Protein AF-A0A432UF48-F1 (afdb_monomer)

Radius of gyration: 14.86 Å; Cα contacts (8 Å, |Δi|>4): 113; chains: 1; bounding box: 34×34×39 Å

Nearest PDB structures (foldseek):
  4jgi-assembly3_A  TM=6.702E-01  e=1.378E+00  Desulfitobacterium hafniense
  8u26-assembly1_A  TM=3.857E-01  e=1.787E+00  Homo sapiens
  7ljd-assembly1_A  TM=3.769E-01  e=1.569E+00  Homo sapiens
  8xvh-assembly1_A  TM=3.621E-01  e=1.787E+00  Homo sapiens
  8iq6-assembly1_A  TM=3.157E-01  e=1.787E+00  Homo sapiens

Structure (mmCIF, N/CA/C/O backbone):
data_AF-A0A432UF48-F1
#
_entry.id   AF-A0A432UF48-F1
#
loop_
_atom_site.group_PDB
_atom_site.id
_atom_site.type_symbol
_atom_site.label_atom_id
_atom_site.label_alt_id
_atom_site.label_comp_id
_atom_site.label_asym_id
_atom_site.label_entity_id
_atom_site.label_seq_id
_atom_site.pdbx_PDB_ins_code
_atom_site.Cartn_x
_atom_site.Cartn_y
_atom_site.Cartn_z
_atom_site.occupancy
_atom_site.B_iso_or_equiv
_atom_site.auth_seq_id
_atom_site.auth_comp_id
_atom_site.auth_asym_id
_atom_site.auth_atom_id
_atom_site.pdbx_PDB_model_num
ATOM 1 N N . PHE A 1 1 ? -2.172 -19.217 1.922 1.00 47.94 1 PHE A N 1
ATOM 2 C CA . PHE A 1 1 ? -2.583 -18.332 0.816 1.00 47.94 1 PHE A CA 1
ATOM 3 C C . PHE A 1 1 ? -4.093 -18.310 0.760 1.00 47.94 1 PHE A C 1
ATOM 5 O O . PHE A 1 1 ? -4.690 -19.374 0.667 1.00 47.94 1 PHE A O 1
ATOM 12 N N . TRP A 1 2 ? -4.703 -17.132 0.828 1.00 46.47 2 TRP A N 1
ATOM 13 C CA . TRP A 1 2 ? -6.124 -16.982 0.529 1.00 46.47 2 TRP A CA 1
ATOM 14 C C . TRP A 1 2 ? -6.215 -16.607 -0.952 1.00 46.47 2 TRP A C 1
ATOM 16 O O . TRP A 1 2 ? -5.766 -15.528 -1.328 1.00 46.47 2 TRP A O 1
ATOM 26 N N . LYS A 1 3 ? -6.696 -17.523 -1.802 1.00 45.62 3 LYS A N 1
ATOM 27 C CA . LYS A 1 3 ? -7.022 -17.218 -3.202 1.00 45.62 3 LYS A CA 1
ATOM 28 C C . LYS A 1 3 ? -8.455 -16.692 -3.232 1.00 45.62 3 LYS A C 1
ATOM 30 O O . LYS A 1 3 ? -9.396 -17.477 -3.178 1.00 45.62 3 LYS A O 1
ATOM 35 N N . ARG A 1 4 ? -8.629 -15.375 -3.294 1.00 49.97 4 ARG A N 1
ATOM 36 C CA . ARG A 1 4 ? -9.900 -14.747 -3.682 1.00 49.97 4 ARG A CA 1
ATOM 37 C C . ARG A 1 4 ? -9.619 -13.908 -4.926 1.00 49.97 4 ARG A C 1
ATOM 39 O O . ARG A 1 4 ? -8.672 -13.131 -4.931 1.00 49.97 4 ARG A O 1
ATOM 46 N N . GLN A 1 5 ? -10.396 -14.141 -5.985 1.00 57.12 5 GLN A N 1
ATOM 47 C CA . GLN A 1 5 ? -10.393 -13.341 -7.219 1.00 57.12 5 GLN A CA 1
ATOM 48 C C . GLN A 1 5 ? -9.010 -13.139 -7.878 1.00 57.12 5 GLN A C 1
ATOM 50 O O . GLN A 1 5 ? -8.638 -12.031 -8.232 1.00 57.12 5 GLN A O 1
ATOM 55 N N . GLY A 1 6 ? -8.214 -14.204 -8.032 1.00 70.44 6 GLY A N 1
ATOM 56 C CA . GLY A 1 6 ? -6.944 -14.132 -8.776 1.00 70.44 6 GLY A CA 1
ATOM 57 C C . GLY A 1 6 ? -5.752 -13.537 -8.014 1.00 70.44 6 GLY A C 1
ATOM 58 O O . GLY A 1 6 ? -4.625 -13.654 -8.487 1.00 70.44 6 GLY A O 1
ATOM 59 N N . TYR A 1 7 ? -5.954 -13.004 -6.806 1.00 73.69 7 TYR A N 1
ATOM 60 C CA . TYR A 1 7 ? -4.868 -12.517 -5.954 1.00 73.69 7 TYR A CA 1
ATOM 61 C C . TYR A 1 7 ? -4.385 -13.586 -4.967 1.00 73.69 7 TYR A C 1
ATOM 63 O O . TYR A 1 7 ? -5.169 -14.346 -4.390 1.00 73.69 7 TYR A O 1
ATOM 71 N N . ALA A 1 8 ? -3.069 -13.624 -4.747 1.00 82.81 8 ALA A N 1
ATOM 72 C CA . ALA A 1 8 ? -2.438 -14.415 -3.698 1.00 82.81 8 ALA A CA 1
ATOM 73 C C . ALA A 1 8 ? -2.112 -13.508 -2.506 1.00 82.81 8 ALA A C 1
ATOM 75 O O . ALA A 1 8 ? -1.134 -12.765 -2.532 1.00 82.81 8 ALA A O 1
ATOM 76 N N . VAL A 1 9 ? -2.925 -13.578 -1.449 1.00 85.69 9 VAL A N 1
ATOM 77 C CA . VAL A 1 9 ? -2.714 -12.758 -0.247 1.00 85.69 9 VAL A CA 1
ATOM 78 C C . VAL A 1 9 ? -1.815 -13.487 0.750 1.00 85.69 9 VAL A C 1
ATOM 80 O O . VAL A 1 9 ? -2.065 -14.651 1.105 1.00 85.69 9 VAL A O 1
ATOM 83 N N . ARG A 1 10 ? -0.791 -12.776 1.235 1.00 89.00 10 ARG A N 1
ATOM 84 C CA . ARG A 1 10 ? 0.084 -13.197 2.330 1.00 89.00 10 ARG A CA 1
ATOM 85 C C . ARG A 1 10 ? 0.174 -12.092 3.377 1.00 89.00 10 ARG A C 1
ATOM 87 O O . ARG A 1 10 ? 0.409 -10.936 3.047 1.00 89.00 10 ARG A O 1
ATOM 94 N N . ARG A 1 11 ? -0.009 -12.474 4.639 1.00 90.44 11 ARG A N 1
ATOM 95 C CA . ARG A 1 11 ? 0.248 -11.616 5.794 1.00 90.44 11 ARG A CA 1
ATOM 96 C C . ARG A 1 11 ? 1.680 -11.853 6.256 1.00 90.44 11 ARG A C 1
ATOM 98 O O . ARG A 1 11 ? 2.084 -13.008 6.352 1.00 90.44 11 ARG A O 1
ATOM 105 N N . PHE A 1 12 ? 2.389 -10.776 6.561 1.00 88.06 12 PHE A N 1
ATOM 106 C CA . PHE A 1 12 ? 3.716 -10.816 7.164 1.00 88.06 12 PHE A CA 1
ATOM 107 C C . PHE A 1 12 ? 3.611 -10.342 8.609 1.00 88.06 12 PHE A C 1
ATOM 109 O O . PHE A 1 12 ? 2.938 -9.347 8.882 1.00 88.06 12 PHE A O 1
ATOM 116 N N . THR A 1 13 ? 4.234 -11.065 9.535 1.00 83.94 13 THR A N 1
ATOM 117 C CA . THR A 1 13 ? 4.239 -10.690 10.963 1.00 83.94 13 THR A CA 1
ATOM 118 C C . THR A 1 13 ? 5.542 -10.035 11.403 1.00 83.94 13 THR A C 1
ATOM 120 O O . THR A 1 13 ? 5.599 -9.475 12.493 1.00 83.94 13 THR A O 1
ATOM 123 N N . SER A 1 14 ? 6.585 -10.088 10.571 1.00 84.31 14 SER A N 1
ATOM 124 C CA . SER A 1 14 ? 7.856 -9.408 10.813 1.00 84.31 14 SER A CA 1
ATOM 125 C C . SER A 1 14 ? 8.466 -8.866 9.522 1.00 84.31 14 SER A C 1
ATOM 127 O O . SER A 1 14 ? 8.172 -9.335 8.417 1.00 84.31 14 SER A O 1
ATOM 129 N N . ARG A 1 15 ? 9.361 -7.886 9.674 1.00 82.94 15 ARG A N 1
ATOM 130 C CA . ARG A 1 15 ? 10.110 -7.290 8.558 1.00 82.94 15 ARG A CA 1
ATOM 131 C C . ARG A 1 15 ? 11.014 -8.318 7.887 1.00 82.94 15 ARG A C 1
ATOM 133 O O . ARG A 1 15 ? 11.127 -8.345 6.669 1.00 82.94 15 ARG A O 1
ATOM 140 N N . GLU A 1 16 ? 11.620 -9.206 8.667 1.00 87.19 16 GLU A N 1
ATOM 141 C CA . GLU A 1 16 ? 12.516 -10.253 8.181 1.00 87.19 16 GLU A CA 1
ATOM 142 C C . GLU A 1 16 ? 11.778 -11.265 7.299 1.00 87.19 16 GLU A C 1
ATOM 144 O O . GLU A 1 16 ? 12.349 -11.764 6.327 1.00 87.19 16 GLU A O 1
ATOM 149 N N . GLU A 1 17 ? 10.511 -11.558 7.607 1.00 89.38 17 GLU A N 1
ATOM 150 C CA . GLU A 1 17 ? 9.680 -12.421 6.767 1.00 89.38 17 GLU A CA 1
ATOM 151 C C . GLU A 1 17 ? 9.397 -11.762 5.412 1.00 89.38 17 GLU A C 1
ATOM 153 O O . GLU A 1 17 ? 9.609 -12.388 4.370 1.00 89.38 17 GLU A O 1
ATOM 158 N N . LEU A 1 18 ? 8.983 -10.491 5.425 1.00 88.12 18 LEU A N 1
ATOM 159 C CA . LEU A 1 18 ? 8.741 -9.712 4.211 1.00 88.12 18 LEU A CA 1
ATOM 160 C C . LEU A 1 18 ? 10.016 -9.602 3.364 1.00 88.12 18 LEU A C 1
ATOM 162 O O . LEU A 1 18 ? 9.999 -9.943 2.183 1.00 88.12 18 LEU A O 1
ATOM 166 N N . ARG A 1 19 ? 11.148 -9.249 3.982 1.00 86.50 19 ARG A N 1
ATOM 167 C CA . ARG A 1 19 ? 12.468 -9.179 3.336 1.00 86.50 19 ARG A CA 1
ATOM 168 C C . ARG A 1 19 ? 12.850 -10.485 2.649 1.00 86.50 19 ARG A C 1
ATOM 170 O O . ARG A 1 19 ? 13.310 -10.470 1.512 1.00 86.50 19 ARG A O 1
ATOM 177 N N . ARG A 1 20 ? 12.688 -11.630 3.321 1.00 87.62 20 ARG A N 1
ATOM 178 C CA . ARG A 1 20 ? 12.983 -12.939 2.713 1.00 87.62 20 ARG A CA 1
ATOM 179 C C . ARG A 1 20 ? 12.100 -13.195 1.503 1.00 87.62 20 ARG A C 1
ATOM 181 O O . ARG A 1 20 ? 12.581 -13.737 0.518 1.00 87.62 20 ARG A O 1
ATOM 188 N N . TRP A 1 21 ? 10.830 -12.818 1.582 1.00 87.69 21 TRP A N 1
ATOM 189 C CA . TRP A 1 21 ? 9.869 -13.077 0.521 1.00 87.69 21 TRP A CA 1
ATOM 190 C C . TRP A 1 21 ? 10.099 -12.204 -0.716 1.00 87.69 21 TRP A C 1
ATOM 192 O O . TRP A 1 21 ? 10.041 -12.712 -1.835 1.00 87.69 21 TRP A O 1
ATOM 202 N N . LEU A 1 22 ? 10.474 -10.940 -0.515 1.00 87.31 22 LEU A N 1
ATOM 203 C CA . LEU A 1 22 ? 10.805 -10.001 -1.591 1.00 87.31 22 LEU A CA 1
ATOM 204 C C . LEU A 1 22 ? 11.986 -10.449 -2.461 1.00 87.31 22 LEU A C 1
ATOM 206 O O . LEU A 1 22 ? 12.070 -10.054 -3.617 1.00 87.31 22 LEU A O 1
ATOM 210 N N . ARG A 1 23 ? 12.861 -11.329 -1.952 1.00 85.44 23 ARG A N 1
ATOM 211 C CA . ARG A 1 23 ? 13.941 -11.943 -2.749 1.00 85.44 23 ARG A CA 1
ATOM 212 C C . ARG A 1 23 ? 13.436 -12.894 -3.832 1.00 85.44 23 ARG A C 1
ATOM 214 O O . ARG A 1 23 ? 14.170 -13.178 -4.770 1.00 85.44 23 ARG A O 1
ATOM 221 N N . PHE A 1 24 ? 12.230 -13.432 -3.670 1.00 86.06 24 PHE A N 1
ATOM 222 C CA . PHE A 1 24 ? 11.652 -14.411 -4.591 1.00 86.06 24 PHE A CA 1
ATOM 223 C C . PHE A 1 24 ? 10.543 -13.812 -5.447 1.00 86.06 24 PHE A C 1
ATOM 225 O O . PHE A 1 24 ? 10.333 -14.262 -6.571 1.00 86.06 24 PHE A O 1
ATOM 232 N N . LEU A 1 25 ? 9.797 -12.846 -4.905 1.00 86.62 25 LEU A N 1
ATOM 233 C CA . LEU A 1 25 ? 8.662 -12.257 -5.595 1.00 86.62 25 LEU A CA 1
ATOM 234 C C . LEU A 1 25 ? 8.425 -10.815 -5.154 1.00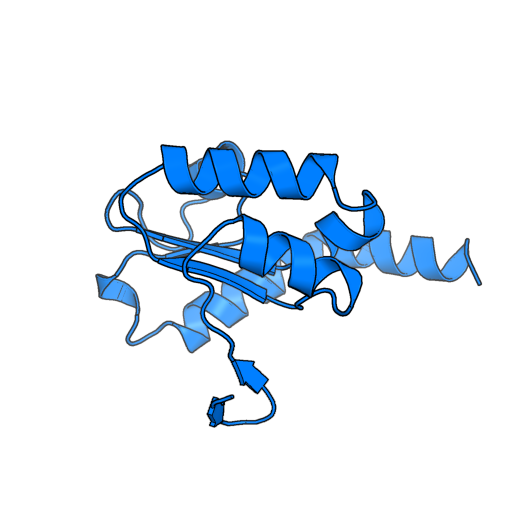 86.62 25 LEU A C 1
ATOM 236 O O . LEU A 1 25 ? 8.302 -10.528 -3.963 1.00 86.62 25 LEU A O 1
ATOM 240 N N . ILE A 1 26 ? 8.286 -9.925 -6.134 1.00 88.00 26 ILE A N 1
ATOM 241 C CA . ILE A 1 26 ? 7.895 -8.534 -5.910 1.00 88.00 26 ILE A CA 1
ATOM 242 C C . ILE A 1 26 ? 6.361 -8.449 -5.940 1.00 88.00 26 ILE A C 1
ATOM 244 O O . ILE A 1 26 ? 5.751 -8.807 -6.953 1.00 88.00 26 ILE A O 1
ATOM 248 N N . PRO A 1 27 ? 5.700 -8.027 -4.846 1.00 90.50 27 PRO A N 1
ATOM 249 C CA . PRO A 1 27 ? 4.252 -7.900 -4.820 1.00 90.50 27 PRO A CA 1
ATOM 250 C C . PRO A 1 27 ? 3.800 -6.720 -5.678 1.00 90.50 27 PRO A C 1
ATOM 252 O O . PRO A 1 27 ? 4.438 -5.673 -5.707 1.00 90.50 27 PRO A O 1
ATOM 255 N N . GLN A 1 28 ? 2.634 -6.850 -6.309 1.00 90.00 28 GLN A N 1
ATOM 256 C CA . GLN A 1 28 ? 2.010 -5.715 -6.998 1.00 90.00 28 GLN A CA 1
ATOM 257 C C . GLN A 1 28 ? 1.474 -4.670 -6.013 1.00 90.00 28 GLN A C 1
ATOM 259 O O . GLN A 1 28 ? 1.469 -3.480 -6.311 1.00 90.00 28 GLN A O 1
ATOM 264 N N . VAL A 1 29 ? 1.011 -5.117 -4.841 1.00 92.62 29 VAL A N 1
ATOM 265 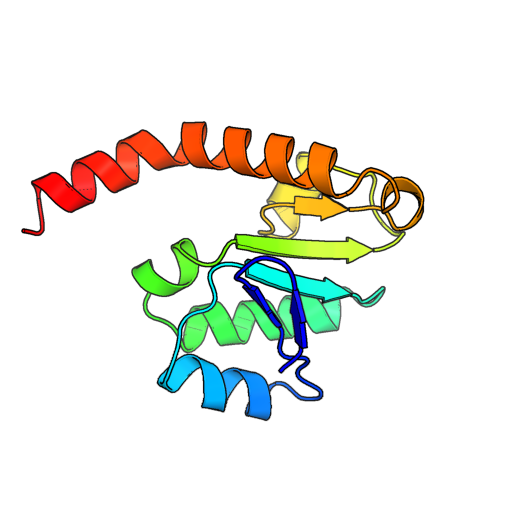C CA . VAL A 1 29 ? 0.420 -4.270 -3.802 1.00 92.62 29 VAL A CA 1
ATOM 266 C C . VAL A 1 29 ? 1.017 -4.646 -2.453 1.00 92.62 29 VAL A C 1
ATOM 268 O O . VAL A 1 29 ? 1.071 -5.829 -2.108 1.00 92.62 29 VAL A O 1
ATOM 271 N N . LEU A 1 30 ? 1.420 -3.642 -1.679 1.00 94.19 30 LEU A N 1
ATOM 272 C CA . LEU A 1 30 ? 1.819 -3.796 -0.285 1.00 94.19 30 LEU A CA 1
ATOM 273 C C . LEU A 1 30 ? 0.908 -2.936 0.589 1.00 94.19 30 LEU A C 1
ATOM 275 O O . LEU A 1 30 ? 0.698 -1.762 0.296 1.00 94.19 30 LEU A O 1
ATOM 279 N N . LEU A 1 31 ? 0.352 -3.536 1.640 1.00 94.56 31 LEU A N 1
ATOM 280 C CA . LEU A 1 31 ? -0.640 -2.906 2.503 1.00 94.56 31 LEU A CA 1
ATOM 281 C C . LEU A 1 31 ? -0.129 -2.837 3.940 1.00 94.56 31 LEU A C 1
ATOM 283 O O . LEU A 1 31 ? 0.211 -3.859 4.540 1.00 94.56 31 LEU A O 1
ATOM 287 N N . TYR A 1 32 ? -0.147 -1.633 4.497 1.00 94.12 32 TYR A N 1
ATOM 288 C CA . TYR A 1 32 ? 0.146 -1.349 5.893 1.00 94.12 32 TYR A CA 1
ATOM 289 C C . TYR A 1 32 ? -1.165 -1.116 6.640 1.00 94.12 32 TYR A C 1
ATOM 291 O O . TYR A 1 32 ? -1.808 -0.092 6.453 1.00 94.12 32 TYR A O 1
ATOM 299 N N . GLY A 1 33 ? -1.589 -2.066 7.471 1.00 93.50 33 GLY A N 1
ATOM 300 C CA . GLY A 1 33 ? -2.750 -1.901 8.353 1.00 93.50 33 GLY A CA 1
ATOM 301 C C . GLY A 1 33 ? -2.290 -1.577 9.767 1.00 93.50 33 GLY A C 1
ATOM 302 O O . GLY A 1 33 ? -2.212 -2.482 10.596 1.00 93.50 33 GLY A O 1
ATOM 303 N N . THR A 1 34 ? -1.894 -0.330 10.021 1.00 92.06 34 THR A N 1
ATOM 304 C CA . THR A 1 34 ? -1.320 0.084 11.309 1.00 92.06 34 THR A CA 1
ATOM 305 C C . THR A 1 34 ? -1.591 1.555 11.586 1.00 92.06 34 THR A C 1
ATOM 307 O O . THR A 1 34 ? -1.448 2.392 10.704 1.00 92.06 34 THR A O 1
ATOM 310 N N . GLU A 1 35 ? -1.888 1.882 12.839 1.00 94.00 35 GLU A N 1
ATOM 311 C CA . GLU A 1 35 ? -1.984 3.265 13.319 1.00 94.00 35 GLU A CA 1
ATOM 312 C C . GLU A 1 35 ? -0.616 3.829 13.733 1.00 94.00 35 GLU A C 1
ATOM 314 O O . GLU A 1 35 ? -0.541 4.911 14.293 1.00 94.00 35 GLU A O 1
ATOM 319 N N . ASN A 1 36 ? 0.482 3.093 13.539 1.00 92.88 36 ASN A N 1
ATOM 320 C CA . ASN A 1 36 ? 1.818 3.519 13.949 1.00 92.88 36 ASN A CA 1
ATOM 321 C C . ASN A 1 36 ? 2.657 3.942 12.721 1.00 92.88 36 ASN A C 1
ATOM 323 O O . ASN A 1 36 ? 3.113 3.062 11.981 1.00 92.88 36 ASN A O 1
ATOM 327 N N . PRO A 1 37 ? 2.913 5.252 12.515 1.00 90.88 37 PRO A N 1
ATOM 328 C CA . PRO A 1 37 ? 3.692 5.757 11.382 1.00 90.88 37 PRO A CA 1
ATOM 329 C C . PRO A 1 37 ? 5.138 5.263 11.375 1.00 90.88 37 PRO A C 1
ATOM 331 O O . PRO A 1 37 ? 5.713 5.044 10.311 1.00 90.88 37 PRO A O 1
ATOM 334 N N . GLN A 1 38 ? 5.737 5.049 12.550 1.00 90.75 38 GLN A N 1
ATOM 335 C CA . GLN A 1 38 ? 7.121 4.587 12.659 1.00 90.75 38 GLN A CA 1
ATOM 336 C C . GLN A 1 38 ? 7.282 3.173 12.094 1.00 90.75 38 GLN A C 1
ATOM 338 O O . GLN A 1 38 ? 8.307 2.875 11.486 1.00 90.75 38 GLN A O 1
ATOM 343 N N . VAL A 1 39 ? 6.265 2.315 12.230 1.00 89.50 39 VAL A N 1
ATOM 344 C CA . VAL A 1 39 ? 6.272 0.978 11.613 1.00 89.50 39 VAL A CA 1
ATOM 345 C C . VAL A 1 39 ? 6.291 1.081 10.088 1.00 89.50 39 VAL A C 1
ATOM 347 O O . VAL A 1 39 ? 7.045 0.353 9.444 1.00 89.50 39 VAL A O 1
ATOM 350 N N . VAL A 1 40 ? 5.503 1.992 9.510 1.00 91.44 40 VAL A N 1
ATOM 351 C CA . VAL A 1 40 ? 5.463 2.214 8.055 1.00 91.44 40 VAL A CA 1
ATOM 352 C C . VAL A 1 40 ? 6.787 2.783 7.564 1.00 91.44 40 VAL A C 1
ATOM 354 O O . VAL A 1 40 ? 7.358 2.245 6.623 1.00 91.44 40 VAL A O 1
ATOM 357 N N . ALA A 1 41 ? 7.325 3.797 8.247 1.00 90.25 41 ALA A N 1
ATOM 358 C CA . ALA A 1 41 ? 8.604 4.411 7.899 1.00 90.25 41 ALA A CA 1
ATOM 359 C C . ALA A 1 41 ? 9.756 3.394 7.906 1.00 90.25 41 ALA A C 1
ATOM 361 O O . ALA A 1 41 ? 10.509 3.309 6.943 1.00 90.25 41 ALA A O 1
ATOM 362 N N . GLN A 1 42 ? 9.842 2.556 8.944 1.00 88.94 42 GLN A N 1
ATOM 363 C CA . GLN A 1 42 ? 10.828 1.473 9.010 1.00 88.94 42 GLN A CA 1
ATOM 364 C C . GLN A 1 42 ? 10.635 0.429 7.906 1.00 88.94 42 GLN A C 1
ATOM 366 O O . GLN A 1 42 ? 11.602 -0.213 7.494 1.00 88.94 42 GLN A O 1
ATOM 371 N N . CYS A 1 43 ? 9.391 0.211 7.463 1.00 89.38 43 CYS A N 1
ATOM 372 C CA . CYS A 1 43 ? 9.113 -0.682 6.349 1.00 89.38 43 CYS A CA 1
ATOM 373 C C . CYS A 1 43 ? 9.566 -0.079 5.014 1.00 89.38 43 CYS A C 1
ATOM 375 O O . CYS A 1 43 ? 10.269 -0.726 4.245 1.00 89.38 43 CYS A O 1
ATOM 377 N N . GLU A 1 44 ? 9.223 1.178 4.756 1.00 90.75 44 GLU A N 1
ATOM 378 C CA . GLU A 1 44 ? 9.636 1.875 3.539 1.00 90.75 44 GLU A CA 1
ATOM 379 C C . GLU A 1 44 ? 11.153 2.047 3.452 1.00 90.75 44 GLU A C 1
ATOM 381 O O . GLU A 1 44 ? 11.721 1.829 2.385 1.00 90.75 44 GLU A O 1
ATOM 386 N N . GLU A 1 45 ? 11.823 2.351 4.566 1.00 89.75 45 GLU A N 1
ATOM 387 C CA . GLU A 1 45 ? 13.281 2.472 4.618 1.00 89.75 45 GLU A CA 1
ATOM 388 C C . GLU A 1 45 ? 13.968 1.175 4.173 1.00 89.75 45 GLU A C 1
ATOM 390 O O . GLU A 1 45 ? 14.873 1.206 3.338 1.00 89.75 45 GLU A O 1
ATOM 395 N N . PHE A 1 46 ? 13.538 0.010 4.674 1.00 87.06 46 PHE A N 1
ATOM 396 C CA . PHE A 1 46 ? 14.152 -1.242 4.227 1.00 87.06 46 PHE A CA 1
ATOM 397 C C . PHE A 1 46 ? 13.816 -1.536 2.758 1.00 87.06 46 PHE A C 1
ATOM 399 O O . PHE A 1 46 ? 14.676 -2.047 2.050 1.00 87.06 46 PHE A O 1
ATOM 406 N N . LEU A 1 47 ? 12.602 -1.225 2.282 1.00 89.94 47 LEU A N 1
ATOM 407 C CA . LEU A 1 47 ? 12.228 -1.450 0.881 1.00 89.94 47 LEU A CA 1
ATOM 408 C C . LEU A 1 47 ? 13.104 -0.633 -0.067 1.00 89.94 47 LEU A C 1
ATOM 410 O O . LEU A 1 47 ? 13.552 -1.160 -1.079 1.00 89.94 47 LEU A O 1
ATOM 414 N N . GLN A 1 48 ? 13.362 0.630 0.273 1.00 89.50 48 GLN A N 1
ATOM 415 C CA . GLN A 1 48 ? 14.223 1.517 -0.509 1.00 89.50 48 GLN A CA 1
ATOM 416 C C . GLN A 1 48 ? 15.682 1.049 -0.529 1.00 89.50 48 GLN A C 1
ATOM 418 O O . GLN A 1 48 ? 16.356 1.214 -1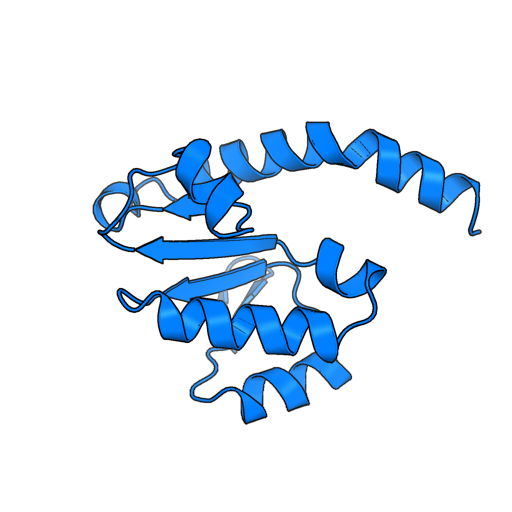.541 1.00 89.50 48 GLN A O 1
ATOM 423 N N . ASN A 1 49 ? 16.160 0.464 0.572 1.00 88.75 49 ASN A N 1
ATOM 424 C CA . ASN A 1 49 ? 17.541 -0.001 0.698 1.00 88.75 49 ASN A CA 1
ATOM 425 C C . ASN A 1 49 ? 17.776 -1.397 0.098 1.00 88.75 49 ASN A C 1
ATOM 427 O O . ASN A 1 49 ? 18.861 -1.670 -0.413 1.00 88.75 49 ASN A O 1
ATOM 431 N N . ASP A 1 50 ? 16.784 -2.287 0.171 1.00 87.81 50 ASP A N 1
ATOM 432 C CA . ASP A 1 50 ? 16.942 -3.699 -0.196 1.00 87.81 50 ASP A CA 1
ATOM 433 C C . ASP A 1 50 ? 16.474 -4.012 -1.628 1.00 87.81 50 ASP A C 1
ATOM 435 O O . ASP A 1 50 ? 16.827 -5.066 -2.164 1.00 87.81 50 ASP A O 1
ATOM 439 N N . LEU A 1 51 ? 15.660 -3.145 -2.242 1.00 89.50 51 LEU A N 1
ATOM 440 C CA . LEU A 1 51 ? 15.150 -3.332 -3.600 1.00 89.50 51 LEU A CA 1
ATOM 441 C C . LEU A 1 51 ? 15.868 -2.429 -4.597 1.00 89.50 51 LEU A C 1
ATOM 443 O O . LEU A 1 51 ? 16.226 -1.290 -4.303 1.00 89.50 51 LEU A O 1
ATOM 447 N N . LEU A 1 52 ? 15.997 -2.912 -5.834 1.00 89.19 52 LEU A N 1
ATOM 448 C CA . LEU A 1 52 ? 16.390 -2.046 -6.937 1.00 89.19 52 LEU A CA 1
ATOM 449 C C . LEU A 1 52 ? 15.334 -0.940 -7.121 1.00 89.19 52 LEU A C 1
ATOM 451 O O . LEU A 1 52 ? 14.135 -1.219 -6.996 1.00 89.19 52 LEU A O 1
ATOM 455 N N . PRO A 1 53 ? 15.728 0.292 -7.498 1.00 86.62 53 PRO A N 1
ATOM 456 C CA . PRO A 1 53 ? 14.787 1.404 -7.649 1.00 86.62 53 PRO A CA 1
ATOM 457 C C . PRO A 1 53 ? 13.603 1.101 -8.576 1.00 86.62 53 PRO A C 1
ATOM 459 O O . PRO A 1 53 ? 12.491 1.566 -8.338 1.00 86.62 53 PRO A O 1
ATOM 462 N N . GLN A 1 54 ? 13.824 0.308 -9.627 1.00 83.44 54 GLN A N 1
ATOM 463 C CA . GLN A 1 54 ? 12.775 -0.127 -10.551 1.00 83.44 54 GLN A CA 1
ATOM 464 C C . GLN A 1 54 ? 11.744 -1.058 -9.903 1.00 83.44 54 GLN A C 1
ATOM 466 O O . GLN A 1 54 ? 10.551 -0.890 -10.136 1.00 83.44 54 GLN A O 1
ATOM 471 N N . ASP A 1 55 ? 12.174 -1.992 -9.055 1.00 87.44 55 ASP A N 1
ATOM 472 C CA . ASP A 1 55 ? 11.273 -2.929 -8.387 1.00 87.44 55 ASP A CA 1
ATOM 473 C C . ASP A 1 55 ? 10.479 -2.216 -7.299 1.00 87.44 55 ASP A C 1
ATOM 475 O O . ASP A 1 55 ? 9.266 -2.388 -7.211 1.00 87.44 55 ASP A O 1
ATOM 479 N N . TYR A 1 56 ? 11.133 -1.331 -6.544 1.00 89.75 56 TYR A N 1
ATOM 480 C CA . TYR A 1 56 ? 10.476 -0.492 -5.545 1.00 89.75 56 TYR A CA 1
ATOM 481 C C . TYR A 1 56 ? 9.326 0.340 -6.140 1.00 89.75 56 TYR A C 1
ATOM 483 O O . TYR A 1 56 ? 8.220 0.355 -5.597 1.00 89.75 56 TYR A O 1
ATOM 491 N N . ARG A 1 57 ? 9.550 0.987 -7.294 1.00 86.00 57 ARG A N 1
ATOM 492 C CA . ARG A 1 57 ? 8.536 1.819 -7.973 1.00 86.00 57 ARG A CA 1
ATOM 493 C C . ARG A 1 57 ? 7.325 1.030 -8.476 1.00 86.00 57 ARG A C 1
ATOM 495 O O . ARG A 1 57 ? 6.251 1.607 -8.616 1.00 86.00 57 ARG A O 1
ATOM 502 N N . ARG A 1 58 ? 7.474 -0.274 -8.729 1.00 85.56 58 ARG A N 1
ATOM 503 C CA . ARG A 1 58 ? 6.380 -1.138 -9.206 1.00 85.56 58 ARG A CA 1
ATOM 504 C C . ARG A 1 58 ? 5.414 -1.553 -8.097 1.00 85.56 58 ARG A C 1
ATOM 506 O O . ARG A 1 58 ? 4.300 -1.974 -8.402 1.00 85.56 58 ARG A O 1
ATOM 513 N N . ILE A 1 59 ? 5.814 -1.440 -6.829 1.00 91.31 59 ILE A N 1
ATOM 514 C CA . ILE A 1 59 ? 4.981 -1.844 -5.694 1.00 91.31 59 ILE A CA 1
ATOM 515 C C . ILE A 1 59 ? 3.987 -0.728 -5.366 1.00 91.31 59 ILE A C 1
ATOM 517 O O . ILE A 1 59 ? 4.363 0.345 -4.884 1.00 91.31 59 ILE A O 1
ATOM 521 N N . PHE A 1 60 ? 2.695 -1.005 -5.540 1.00 93.19 60 PHE A N 1
ATOM 522 C CA . PHE A 1 60 ? 1.631 -0.097 -5.129 1.00 93.19 60 PHE A CA 1
ATOM 523 C C . PHE A 1 60 ? 1.412 -0.169 -3.614 1.00 93.19 60 PHE A C 1
ATOM 525 O O . PHE A 1 60 ? 0.784 -1.083 -3.080 1.00 93.19 60 PHE A O 1
ATOM 532 N N . ARG A 1 61 ? 1.992 0.798 -2.915 1.00 94.00 61 ARG A N 1
ATOM 533 C CA . ARG A 1 61 ? 1.989 0.918 -1.452 1.00 94.00 61 ARG A CA 1
ATOM 534 C C . ARG A 1 61 ? 0.736 1.628 -0.932 1.00 94.00 61 ARG A C 1
ATOM 536 O O . ARG A 1 61 ? 0.436 2.742 -1.365 1.00 94.00 61 ARG A O 1
ATOM 543 N N . ILE A 1 62 ? 0.027 0.980 -0.010 1.00 95.56 62 ILE A N 1
ATOM 544 C CA . ILE A 1 62 ? -1.227 1.440 0.598 1.00 95.56 62 ILE A CA 1
ATOM 545 C C . ILE A 1 62 ? -1.068 1.483 2.116 1.00 95.56 62 ILE A C 1
ATOM 547 O O . ILE A 1 62 ? -0.616 0.504 2.708 1.00 95.56 62 ILE A O 1
ATOM 551 N N . TRP A 1 63 ? -1.519 2.556 2.758 1.00 95.62 63 TRP A N 1
ATOM 552 C CA . TRP A 1 63 ? -1.594 2.657 4.212 1.00 95.62 63 TRP A CA 1
ATOM 553 C C . TRP A 1 63 ? -3.043 2.834 4.675 1.00 95.62 63 TRP A C 1
ATOM 555 O O . TRP A 1 63 ? -3.707 3.800 4.308 1.00 95.62 63 TRP A O 1
ATOM 565 N N . ILE A 1 64 ? -3.540 1.891 5.475 1.00 95.56 64 ILE A N 1
ATOM 566 C CA . ILE A 1 64 ? -4.820 1.992 6.179 1.00 95.56 64 ILE A CA 1
ATOM 567 C C . ILE A 1 64 ? -4.557 2.536 7.584 1.00 95.56 64 ILE A C 1
ATOM 569 O O . ILE A 1 64 ? -3.849 1.890 8.362 1.00 95.56 64 ILE A O 1
ATOM 573 N N . THR A 1 65 ? -5.110 3.713 7.884 1.00 94.69 65 THR A N 1
ATOM 574 C CA . THR A 1 65 ? -4.888 4.440 9.144 1.00 94.69 65 THR A CA 1
ATOM 575 C C . THR A 1 65 ? -5.989 5.459 9.406 1.00 94.69 65 THR A C 1
ATOM 577 O O . THR A 1 65 ? -6.460 6.124 8.484 1.00 94.69 65 THR A O 1
ATOM 580 N N . SER A 1 66 ? -6.386 5.604 10.668 1.00 95.12 66 SER A N 1
ATOM 581 C CA . SER A 1 66 ? -7.350 6.615 11.116 1.00 95.12 66 SER A CA 1
ATOM 582 C C . SER A 1 66 ? -6.776 8.037 11.178 1.00 95.12 66 SER A C 1
ATOM 584 O O . SER A 1 66 ? -7.508 9.011 11.331 1.00 95.12 66 SER A O 1
ATOM 586 N N . GLN A 1 67 ? -5.457 8.186 11.035 1.00 90.88 67 GLN A N 1
ATOM 587 C CA . GLN A 1 67 ? -4.788 9.487 11.153 1.00 90.88 67 GLN A CA 1
ATOM 588 C C . GLN A 1 67 ? -5.076 10.444 9.995 1.00 90.88 67 GLN A C 1
ATOM 590 O O . GLN A 1 67 ? -4.881 11.652 10.130 1.00 90.88 67 GLN A O 1
ATOM 595 N N . TYR A 1 68 ? -5.517 9.915 8.855 1.00 90.38 68 TYR A N 1
ATOM 596 C CA . TYR A 1 68 ? -5.622 10.665 7.613 1.00 90.38 68 TYR A CA 1
ATOM 597 C C . TYR A 1 68 ? -6.923 10.366 6.891 1.00 90.38 68 TYR A C 1
ATOM 599 O O . TYR A 1 68 ? -7.462 9.263 6.956 1.00 90.38 68 TYR A O 1
ATOM 607 N N . ARG A 1 69 ? -7.399 11.354 6.134 1.00 92.31 69 ARG A N 1
ATOM 608 C CA . ARG A 1 69 ? -8.549 11.170 5.251 1.00 92.31 69 ARG A CA 1
ATOM 609 C C . ARG A 1 69 ? -8.161 10.328 4.041 1.00 92.31 69 ARG A C 1
ATOM 611 O O . ARG A 1 69 ? -7.045 10.418 3.525 1.00 92.31 69 ARG A O 1
ATOM 618 N N . THR A 1 70 ? -9.115 9.539 3.563 1.00 93.44 70 THR A N 1
ATOM 619 C CA . THR A 1 70 ? -8.955 8.744 2.348 1.00 93.44 70 THR A CA 1
ATOM 620 C C . THR A 1 70 ? -8.630 9.631 1.151 1.00 93.44 70 THR A C 1
ATOM 622 O O . THR A 1 70 ? -9.298 10.639 0.925 1.00 93.44 70 THR A O 1
ATOM 625 N N . LEU A 1 71 ? -7.622 9.233 0.367 1.00 87.56 71 LEU A N 1
ATOM 626 C CA . LEU A 1 71 ? -7.152 9.959 -0.822 1.00 87.56 71 LEU A CA 1
ATOM 627 C C . LEU A 1 71 ? -6.654 11.390 -0.542 1.00 87.56 71 LEU A C 1
ATOM 629 O O . LEU A 1 71 ? -6.640 12.206 -1.461 1.00 87.56 71 LEU A O 1
ATOM 633 N N . GLU A 1 72 ? -6.228 11.703 0.684 1.00 87.69 72 GLU A N 1
ATOM 634 C CA . GLU A 1 72 ? -5.664 13.016 1.018 1.00 87.69 72 GLU A CA 1
ATOM 635 C C . GLU A 1 72 ? -4.295 13.219 0.329 1.00 87.69 72 GLU A C 1
ATOM 637 O O . GLU A 1 72 ? -3.312 12.579 0.723 1.00 87.69 72 GLU A O 1
ATOM 642 N N . PRO A 1 73 ? -4.177 14.099 -0.690 1.00 81.81 73 PRO A N 1
ATOM 643 C CA . PRO A 1 73 ? -2.972 14.180 -1.520 1.00 81.81 73 PRO A CA 1
ATOM 644 C C . PRO A 1 73 ? -1.733 14.619 -0.744 1.00 81.81 73 PRO A C 1
ATOM 646 O O . PRO A 1 73 ? -0.625 14.161 -1.025 1.00 81.81 73 PRO A O 1
ATOM 649 N N . ARG A 1 74 ? -1.920 15.497 0.249 1.00 85.81 74 ARG A N 1
ATOM 650 C CA . ARG A 1 74 ? -0.833 15.987 1.098 1.00 85.81 74 ARG A CA 1
ATOM 651 C C . ARG A 1 74 ? -0.172 14.836 1.854 1.00 85.81 74 ARG A C 1
ATOM 653 O O . ARG A 1 74 ? 1.050 14.723 1.862 1.00 85.81 74 ARG A O 1
ATOM 660 N N . GLU A 1 75 ? -0.979 13.971 2.449 1.00 79.69 75 GLU A N 1
ATOM 661 C CA . GLU A 1 75 ? -0.494 12.878 3.291 1.00 79.69 75 GLU A CA 1
ATOM 662 C C . GLU A 1 75 ? 0.090 11.750 2.452 1.00 79.69 75 GLU A C 1
ATOM 664 O O . GLU A 1 75 ? 1.138 11.209 2.792 1.00 79.69 75 GLU A O 1
ATOM 669 N N . VAL A 1 76 ? -0.515 11.455 1.299 1.00 79.94 76 VAL A N 1
ATOM 670 C CA . VAL A 1 76 ? 0.056 10.556 0.285 1.00 79.94 76 VAL A CA 1
ATOM 671 C C . VAL A 1 76 ? 1.465 11.017 -0.108 1.00 79.94 76 VAL A C 1
ATOM 673 O O . VAL A 1 76 ? 2.397 10.213 -0.096 1.00 79.94 76 VAL A O 1
ATOM 676 N N . PHE A 1 77 ? 1.646 12.314 -0.374 1.00 77.50 77 PHE A N 1
ATOM 677 C CA . PHE A 1 77 ? 2.949 12.878 -0.722 1.00 77.50 77 PHE A CA 1
ATOM 678 C C . PHE A 1 77 ? 3.968 12.766 0.423 1.00 77.50 77 PHE A C 1
ATOM 680 O O . PHE A 1 77 ? 5.069 12.265 0.207 1.00 77.50 77 PHE A O 1
ATOM 687 N N . PHE A 1 78 ? 3.613 13.181 1.645 1.00 78.56 78 PHE A N 1
ATOM 688 C CA . PHE A 1 78 ? 4.541 13.142 2.786 1.00 78.56 78 PHE A CA 1
ATOM 689 C C . PHE A 1 78 ? 4.877 11.725 3.260 1.00 78.56 78 PHE A C 1
ATOM 691 O O . PHE A 1 78 ? 5.991 11.487 3.723 1.00 78.56 78 PHE A O 1
ATOM 698 N N . SER A 1 79 ? 3.942 10.783 3.138 1.00 77.94 79 SER A N 1
ATOM 699 C CA . SER A 1 79 ? 4.148 9.383 3.530 1.00 77.94 79 SER A CA 1
ATOM 700 C C . SER A 1 79 ? 4.821 8.537 2.445 1.00 77.94 79 SER A C 1
ATOM 702 O O . SER A 1 79 ? 5.166 7.385 2.701 1.00 77.94 79 SER A O 1
ATOM 704 N N . GLY A 1 80 ? 4.997 9.073 1.230 1.00 83.81 80 GLY A N 1
ATOM 705 C CA . GLY A 1 80 ? 5.528 8.323 0.089 1.00 83.81 80 GLY A CA 1
ATOM 706 C C . GLY A 1 80 ? 4.634 7.158 -0.353 1.00 83.81 80 GLY A C 1
ATOM 707 O O . GLY A 1 80 ? 5.101 6.263 -1.063 1.00 83.81 80 GLY A O 1
ATOM 708 N N . MET A 1 81 ? 3.371 7.143 0.082 1.00 91.44 81 MET A N 1
ATOM 709 C CA . MET A 1 81 ? 2.381 6.127 -0.264 1.00 91.44 81 MET A CA 1
ATOM 710 C C . MET A 1 81 ? 1.753 6.418 -1.626 1.00 91.44 81 MET A C 1
ATOM 712 O O . MET A 1 81 ? 1.852 7.520 -2.155 1.00 91.44 81 MET A O 1
ATOM 716 N N . HIS A 1 82 ? 1.049 5.431 -2.181 1.00 93.75 82 HIS A N 1
ATOM 717 C CA . HIS A 1 82 ? 0.179 5.651 -3.337 1.00 93.75 82 HIS A CA 1
ATOM 718 C C . HIS A 1 82 ? -1.286 5.832 -2.933 1.00 93.75 82 HIS A C 1
ATOM 720 O O . HIS A 1 82 ? -2.056 6.496 -3.624 1.00 93.75 82 HIS A O 1
ATOM 726 N N . LEU A 1 83 ? -1.683 5.253 -1.804 1.00 95.00 83 LEU A N 1
ATOM 727 C CA . LEU A 1 83 ? -3.010 5.425 -1.237 1.00 95.00 83 LEU A CA 1
ATOM 728 C C . LEU A 1 83 ? -2.904 5.441 0.282 1.00 95.00 83 LEU A C 1
ATOM 730 O O . LEU A 1 83 ? -2.333 4.529 0.876 1.00 95.00 83 LEU A O 1
ATOM 734 N N . VAL A 1 84 ? -3.517 6.445 0.892 1.00 94.88 84 VAL A N 1
ATOM 735 C CA . VAL A 1 84 ? -3.865 6.432 2.308 1.00 94.88 84 VAL A CA 1
ATOM 736 C C . VAL A 1 84 ? -5.382 6.277 2.404 1.00 94.88 84 VAL A C 1
ATOM 738 O O . VAL A 1 84 ? -6.114 6.982 1.704 1.00 94.88 84 VAL A O 1
ATOM 741 N N . CYS A 1 85 ? -5.847 5.318 3.202 1.00 95.69 85 CYS A N 1
ATOM 742 C CA . CYS A 1 85 ? -7.258 4.969 3.348 1.00 95.69 85 CYS A CA 1
ATOM 743 C C . CYS A 1 85 ? -7.664 5.025 4.820 1.00 95.69 85 CYS A C 1
ATOM 745 O O . CYS A 1 85 ? -7.089 4.324 5.656 1.00 95.69 85 CYS A O 1
ATOM 747 N N . HIS A 1 86 ? -8.688 5.815 5.119 1.00 95.81 86 HIS A N 1
ATOM 748 C CA . HIS A 1 86 ? -9.313 5.821 6.429 1.00 95.81 86 HIS A CA 1
ATOM 749 C C . HIS A 1 86 ? -10.105 4.513 6.631 1.00 95.81 86 HIS A C 1
ATOM 751 O O . HIS A 1 86 ? -10.756 4.052 5.686 1.00 95.81 86 HIS A O 1
ATOM 757 N N . PRO A 1 87 ? -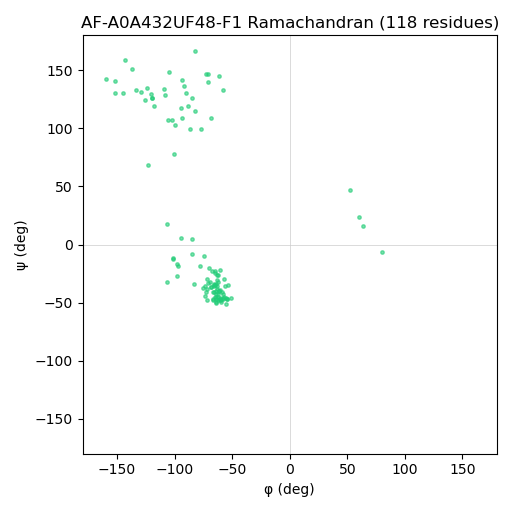10.087 3.894 7.827 1.00 96.38 87 PRO A N 1
ATOM 758 C CA . PRO A 1 87 ? -10.828 2.664 8.097 1.00 96.38 87 PRO A CA 1
ATOM 759 C C . PRO A 1 87 ? -12.342 2.764 7.853 1.00 96.38 87 PRO A C 1
ATOM 761 O O . PRO A 1 87 ? -12.960 1.769 7.484 1.00 96.38 87 PRO A O 1
ATOM 764 N N . GLU A 1 88 ? -12.937 3.950 8.020 1.00 96.56 88 GLU A N 1
ATOM 765 C CA . GLU A 1 88 ? -14.374 4.180 7.771 1.00 96.56 88 GLU A CA 1
ATOM 766 C C . GLU A 1 88 ? -14.766 4.010 6.295 1.00 96.56 88 GLU A C 1
ATOM 768 O O . GLU A 1 88 ? -15.913 3.694 5.999 1.00 96.56 88 GLU A O 1
ATOM 773 N N . ASP A 1 89 ? -13.817 4.153 5.367 1.00 96.06 89 ASP A N 1
ATOM 774 C CA . ASP A 1 89 ? -14.076 4.049 3.928 1.00 96.06 89 ASP A CA 1
ATOM 775 C C . ASP A 1 89 ? -13.813 2.638 3.369 1.00 96.06 89 ASP A C 1
ATOM 777 O O . ASP A 1 89 ? -13.895 2.420 2.157 1.00 96.06 89 ASP A O 1
ATOM 781 N N . LEU A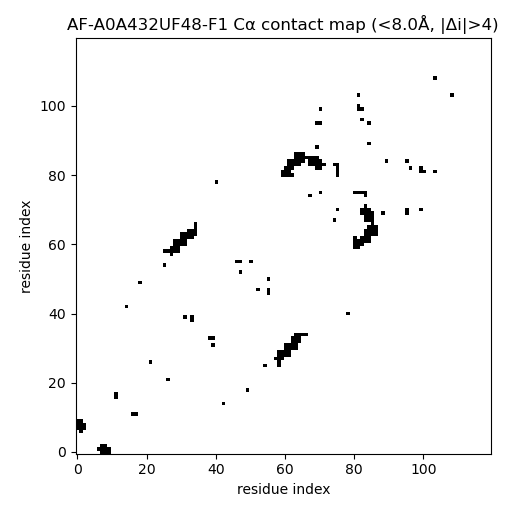 1 90 ? -13.505 1.650 4.221 1.00 94.56 90 LEU A N 1
ATOM 782 C CA . LEU A 1 90 ? -13.164 0.292 3.774 1.00 94.56 90 LEU A CA 1
ATOM 783 C C . LEU A 1 90 ? -14.313 -0.423 3.055 1.00 94.56 90 LEU A C 1
ATOM 785 O O . LEU A 1 90 ? -14.057 -1.263 2.192 1.00 94.56 90 LEU A O 1
ATOM 789 N N . GLU A 1 91 ? -15.566 -0.070 3.344 1.00 94.69 91 GLU A N 1
ATOM 790 C CA . GLU A 1 91 ? -16.727 -0.594 2.611 1.00 94.69 91 GLU A CA 1
ATOM 791 C C . GLU A 1 91 ? -16.707 -0.200 1.127 1.00 94.69 91 GLU A C 1
ATOM 793 O O . GLU A 1 91 ? -17.230 -0.921 0.280 1.00 94.69 91 GLU A O 1
ATOM 798 N N . ARG A 1 92 ? -16.049 0.918 0.796 1.00 94.06 92 ARG A N 1
ATOM 799 C CA . ARG A 1 92 ? -15.891 1.444 -0.568 1.00 94.06 92 ARG A CA 1
ATOM 800 C C . ARG A 1 92 ? -14.472 1.258 -1.103 1.00 94.06 92 ARG A C 1
ATOM 802 O O . ARG A 1 92 ? -14.081 1.914 -2.069 1.00 94.06 92 ARG A O 1
ATOM 809 N N . PHE A 1 93 ? -13.687 0.366 -0.494 1.00 92.31 93 PHE A N 1
ATOM 810 C CA . PHE A 1 93 ? -12.262 0.229 -0.791 1.00 92.31 93 PHE A CA 1
ATOM 811 C C . PHE A 1 93 ? -11.972 -0.043 -2.270 1.00 92.31 93 PHE A C 1
ATOM 813 O O . PHE A 1 93 ? -10.990 0.470 -2.794 1.00 92.31 93 PHE A O 1
ATOM 820 N N . GLU A 1 94 ? -12.817 -0.811 -2.962 1.00 91.50 94 GLU A N 1
ATOM 821 C CA . GLU A 1 94 ? -12.641 -1.083 -4.394 1.00 91.50 94 GLU A CA 1
ATOM 822 C C . GLU A 1 94 ? -12.675 0.205 -5.231 1.00 91.50 94 GLU A C 1
ATOM 824 O O . GLU A 1 94 ? -11.766 0.452 -6.023 1.00 91.50 94 GLU A O 1
ATOM 829 N N . GLU A 1 95 ? -13.667 1.070 -5.005 1.00 93.62 95 GLU A N 1
ATOM 830 C CA . GLU A 1 95 ? -13.797 2.363 -5.688 1.00 93.62 95 GLU A CA 1
ATOM 831 C C . GLU A 1 95 ? -12.598 3.274 -5.378 1.00 93.62 95 GLU A C 1
ATOM 833 O O . GLU A 1 95 ? -11.990 3.864 -6.277 1.00 93.62 95 GLU A O 1
ATOM 838 N N . VAL A 1 96 ? -12.215 3.341 -4.100 1.00 93.81 96 VAL A N 1
ATOM 839 C CA . VAL A 1 96 ? -11.068 4.124 -3.620 1.00 93.81 96 VAL A CA 1
ATOM 840 C C . VAL A 1 96 ? -9.765 3.643 -4.262 1.00 93.81 96 VAL A C 1
ATOM 842 O O . VAL A 1 96 ? -8.971 4.452 -4.751 1.00 93.81 96 VAL A O 1
ATOM 845 N N . TYR A 1 97 ? -9.554 2.328 -4.298 1.00 93.62 97 TYR A N 1
ATOM 846 C CA . TYR A 1 97 ? -8.383 1.703 -4.896 1.00 93.62 97 TYR A C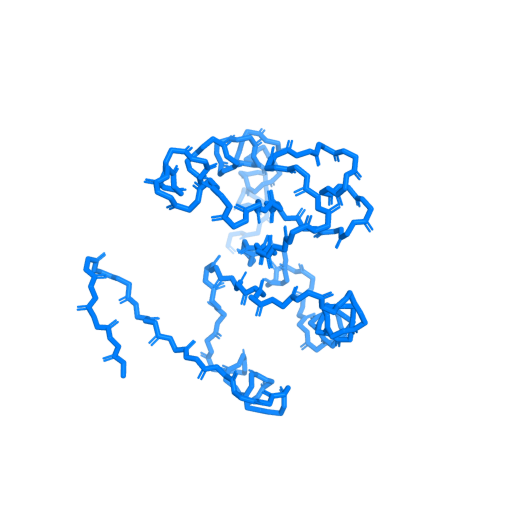A 1
ATOM 847 C C . TYR A 1 97 ? -8.301 2.000 -6.394 1.00 93.62 97 TYR A C 1
ATOM 849 O O . TYR A 1 97 ? -7.253 2.445 -6.859 1.00 93.62 97 TYR A O 1
ATOM 857 N N . GLN A 1 98 ? -9.398 1.838 -7.140 1.00 92.94 98 GLN A N 1
ATOM 858 C CA . GLN A 1 98 ? -9.430 2.124 -8.579 1.00 92.94 98 GLN A CA 1
ATOM 859 C C . GLN A 1 98 ? -9.130 3.593 -8.885 1.00 92.94 98 GLN A C 1
ATOM 861 O O . GLN A 1 98 ? -8.374 3.897 -9.813 1.00 92.94 98 GLN A O 1
ATOM 866 N N . LYS A 1 99 ? -9.659 4.516 -8.074 1.00 92.69 99 LYS A N 1
ATOM 867 C CA . LYS A 1 99 ? -9.386 5.950 -8.216 1.00 92.69 99 LYS A CA 1
ATOM 868 C C . LYS A 1 99 ? -7.910 6.274 -7.977 1.00 92.69 99 LYS A C 1
ATOM 870 O O . LYS A 1 99 ? -7.310 6.992 -8.777 1.00 92.69 99 LYS A O 1
ATOM 875 N N . ALA A 1 100 ? -7.311 5.716 -6.923 1.00 92.69 100 ALA A N 1
ATOM 876 C CA . ALA A 1 100 ? -5.886 5.890 -6.646 1.00 92.69 100 ALA A CA 1
ATOM 877 C C . ALA A 1 100 ? -5.011 5.278 -7.750 1.00 92.69 100 ALA A C 1
ATOM 879 O O . ALA A 1 100 ? -4.098 5.933 -8.245 1.00 92.69 100 ALA A O 1
ATOM 880 N N . ARG A 1 101 ? -5.310 4.046 -8.181 1.00 91.44 101 ARG A N 1
ATOM 881 C CA . ARG A 1 101 ? -4.607 3.365 -9.278 1.00 91.44 101 ARG A CA 1
ATOM 882 C C . ARG A 1 101 ? -4.622 4.192 -10.555 1.00 91.44 101 ARG A C 1
ATOM 884 O O . ARG A 1 101 ? -3.559 4.486 -11.083 1.00 91.44 101 ARG A O 1
ATOM 891 N N . SER A 1 102 ? -5.801 4.643 -10.977 1.00 90.50 102 SER A N 1
ATOM 892 C CA . SER A 1 102 ? -5.963 5.454 -12.188 1.00 90.50 102 SER A CA 1
ATOM 893 C C . SER A 1 102 ? -5.145 6.745 -12.128 1.00 90.50 102 SER A C 1
ATOM 895 O O . SER A 1 102 ? -4.520 7.128 -13.113 1.00 90.50 102 SER A O 1
ATOM 897 N N . TYR A 1 103 ? -5.109 7.410 -10.969 1.00 88.12 103 TYR A N 1
ATOM 898 C CA . TYR A 1 103 ? -4.285 8.604 -10.774 1.00 88.12 103 TYR A CA 1
ATOM 899 C C . TYR A 1 103 ? -2.794 8.316 -11.007 1.00 88.12 103 TYR A C 1
ATOM 901 O O . TYR A 1 103 ? -2.138 9.024 -11.771 1.00 88.12 103 TYR A O 1
ATOM 909 N N . TRP A 1 104 ? -2.264 7.256 -10.397 1.00 86.31 104 TRP A N 1
ATOM 910 C CA . TRP A 1 104 ? -0.847 6.907 -10.514 1.00 86.31 104 TRP A CA 1
ATOM 911 C C . TRP A 1 104 ? -0.470 6.322 -11.872 1.00 86.31 104 TRP A C 1
ATOM 913 O O . TRP A 1 104 ? 0.613 6.621 -12.370 1.00 86.31 104 TRP A O 1
ATOM 923 N N . ASP A 1 105 ? -1.355 5.544 -12.490 1.00 85.88 105 ASP A N 1
ATOM 924 C CA . ASP A 1 10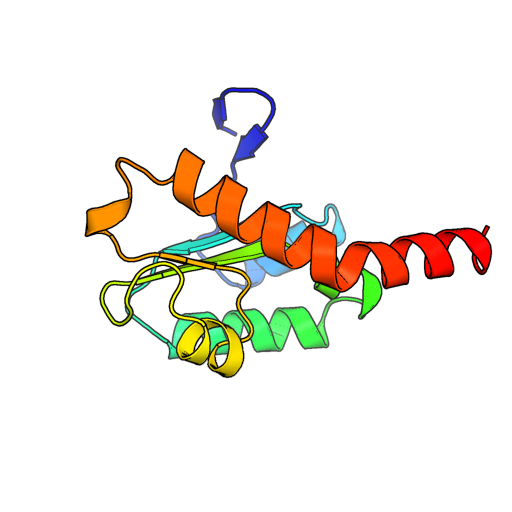5 ? -1.154 5.010 -13.836 1.00 85.88 105 ASP A CA 1
ATOM 925 C C . ASP A 1 105 ? -1.138 6.153 -14.868 1.00 85.88 105 ASP A C 1
ATOM 927 O O . ASP A 1 105 ? -0.309 6.149 -15.774 1.00 85.88 105 ASP A O 1
ATOM 931 N N . ASN A 1 106 ? -1.948 7.203 -14.683 1.00 86.19 106 ASN A N 1
ATOM 932 C CA . ASN A 1 106 ? -1.867 8.414 -15.507 1.00 86.19 106 ASN A CA 1
ATOM 933 C C . ASN A 1 106 ? -0.575 9.211 -15.263 1.00 86.19 106 ASN A C 1
ATOM 935 O O . ASN A 1 106 ? -0.011 9.770 -16.203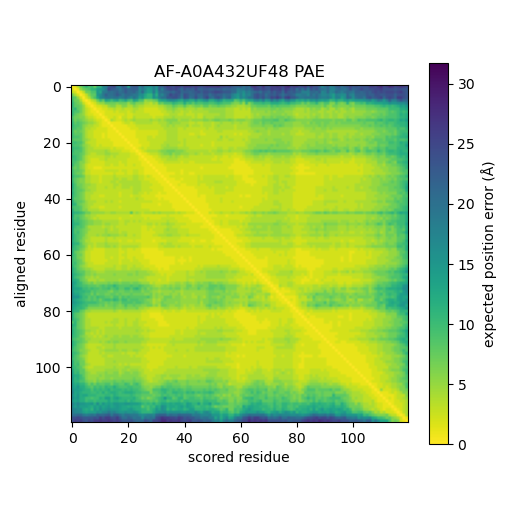 1.00 86.19 106 ASN A O 1
ATOM 939 N N . LEU A 1 107 ? -0.096 9.265 -14.015 1.00 82.06 107 LEU A N 1
ATOM 940 C CA . LEU A 1 107 ? 1.111 10.013 -13.660 1.00 82.06 107 LEU A CA 1
ATOM 941 C C . LEU A 1 107 ? 2.395 9.325 -14.151 1.00 82.06 107 LEU A C 1
ATOM 943 O O . LEU A 1 107 ? 3.284 9.987 -14.684 1.00 82.06 107 LEU A O 1
ATOM 947 N N . TYR A 1 108 ? 2.503 8.006 -13.973 1.00 76.62 108 TYR A N 1
ATOM 948 C CA . TYR A 1 108 ? 3.707 7.234 -14.298 1.00 76.62 108 TYR A CA 1
ATOM 949 C C . TYR A 1 108 ? 3.626 6.455 -15.613 1.00 76.62 108 TYR A C 1
ATOM 951 O O . TYR A 1 108 ? 4.659 6.003 -16.106 1.00 76.62 108 TYR A O 1
ATOM 959 N N . GLY A 1 109 ? 2.446 6.315 -16.217 1.00 79.94 109 GLY A N 1
ATOM 960 C CA . GLY A 1 109 ? 2.259 5.624 -17.495 1.00 79.94 109 GLY A CA 1
ATOM 961 C C . GLY A 1 109 ? 3.210 6.101 -18.601 1.00 79.94 109 GLY A C 1
ATOM 962 O O . GLY A 1 109 ? 3.856 5.258 -19.227 1.00 79.94 109 GLY A O 1
ATOM 963 N N . PRO A 1 110 ? 3.399 7.422 -18.808 1.00 83.69 110 PRO A N 1
ATOM 964 C CA . PRO A 1 110 ? 4.362 7.927 -19.790 1.00 83.69 110 PRO A CA 1
ATOM 965 C C . PRO A 1 110 ? 5.813 7.511 -19.507 1.00 83.69 110 PRO A C 1
ATOM 967 O O . PRO A 1 110 ? 6.555 7.181 -20.433 1.00 83.69 110 PRO A O 1
ATOM 970 N N . TYR A 1 111 ? 6.216 7.496 -18.232 1.00 81.31 111 TYR A N 1
ATOM 971 C CA . TYR A 1 111 ? 7.554 7.067 -17.819 1.00 81.31 111 TYR A CA 1
ATOM 972 C C . TYR A 1 111 ? 7.789 5.587 -18.134 1.00 81.31 111 TYR A C 1
ATOM 974 O O . TYR A 1 111 ? 8.794 5.256 -18.758 1.00 81.31 111 TYR A O 1
ATOM 982 N N . TYR A 1 112 ? 6.858 4.709 -17.748 1.00 77.00 112 TYR A N 1
ATOM 983 C CA . TYR A 1 112 ? 7.005 3.271 -17.983 1.00 77.00 112 TYR A CA 1
ATOM 984 C C . TYR A 1 112 ? 6.989 2.923 -19.468 1.00 77.00 112 TYR A C 1
ATOM 986 O O . TYR A 1 112 ? 7.839 2.156 -19.907 1.00 77.00 112 TYR A O 1
ATOM 994 N N . LYS A 1 113 ? 6.110 3.560 -20.251 1.00 80.94 113 LYS A N 1
ATOM 995 C CA . LYS A 1 113 ? 6.086 3.396 -21.707 1.00 80.94 113 LYS A CA 1
ATOM 996 C C . LYS A 1 113 ? 7.432 3.757 -22.338 1.00 80.94 113 LYS A C 1
ATOM 998 O O . LYS A 1 113 ? 7.955 3.011 -23.153 1.00 80.94 113 LYS A O 1
ATOM 1003 N N . THR A 1 114 ? 8.018 4.876 -21.913 1.00 82.00 114 THR A N 1
ATOM 1004 C CA . THR A 1 114 ? 9.335 5.294 -22.405 1.00 82.00 114 THR A CA 1
ATOM 1005 C C . THR A 1 114 ? 10.406 4.286 -21.984 1.00 82.00 114 THR A C 1
ATOM 1007 O O . THR A 1 114 ? 11.215 3.886 -22.807 1.00 82.00 114 THR A O 1
ATOM 1010 N N . LEU A 1 115 ? 10.405 3.833 -20.725 1.00 78.19 115 LEU A N 1
ATOM 1011 C CA . LEU A 1 115 ? 11.379 2.865 -20.208 1.00 78.19 115 LEU A CA 1
ATOM 1012 C C . LEU A 1 115 ? 11.375 1.543 -20.994 1.00 78.19 115 LEU A C 1
ATOM 1014 O O . LEU A 1 115 ? 12.449 1.028 -21.297 1.00 78.19 115 LEU A O 1
ATOM 1018 N N . GLU A 1 116 ? 10.193 1.029 -21.341 1.00 77.81 116 GLU A N 1
ATOM 1019 C CA . GLU A 1 116 ? 10.023 -0.167 -22.180 1.00 77.81 116 GLU A CA 1
ATOM 1020 C C . GLU A 1 116 ? 10.578 0.036 -23.598 1.00 77.81 116 GLU A C 1
ATOM 1022 O O . GLU A 1 116 ? 11.166 -0.880 -24.165 1.00 77.81 116 GLU A O 1
ATOM 1027 N N . GLU A 1 117 ? 10.456 1.242 -24.158 1.00 76.44 117 GLU A N 1
ATOM 1028 C CA . GLU A 1 117 ? 10.999 1.577 -25.480 1.00 76.44 117 GLU A CA 1
ATOM 1029 C C . GLU A 1 117 ? 12.541 1.681 -25.487 1.00 76.44 117 GLU A C 1
ATOM 1031 O O . GLU A 1 117 ? 13.160 1.400 -26.514 1.00 76.44 117 GLU A O 1
ATOM 1036 N N . VAL A 1 118 ? 13.181 2.064 -24.367 1.00 73.31 118 VAL A N 1
ATOM 1037 C CA . VAL A 1 118 ? 14.654 2.236 -24.285 1.00 73.31 118 VAL A CA 1
ATOM 1038 C C . VAL A 1 118 ? 15.399 1.032 -23.689 1.00 73.31 118 VAL A C 1
ATOM 1040 O O . VAL A 1 118 ? 16.617 0.950 -23.840 1.00 73.31 118 VAL A O 1
ATOM 1043 N N . SER A 1 119 ? 14.711 0.113 -23.003 1.00 56.72 119 SER A N 1
ATOM 1044 C CA . SER A 1 119 ? 15.298 -1.102 -22.398 1.00 56.72 119 SER A CA 1
ATOM 1045 C C . SER A 1 119 ? 14.612 -2.385 -22.905 1.00 56.72 119 SER A C 1
ATOM 1047 O O . SER A 1 119 ? 13.892 -3.011 -22.124 1.00 56.72 119 SER A O 1
ATOM 1049 N N . PRO A 1 120 ? 14.786 -2.757 -24.190 1.00 50.03 120 PRO A N 1
ATOM 1050 C CA . PRO A 1 120 ? 14.179 -3.960 -24.764 1.00 50.03 120 PRO A CA 1
ATOM 1051 C C . PRO A 1 120 ? 14.757 -5.271 -24.210 1.00 50.03 120 PRO A C 1
ATOM 1053 O O . PRO A 1 120 ? 15.960 -5.304 -23.853 1.00 50.03 120 PRO A O 1
#

Solvent-accessible surface area (backbone atoms only — not comparable to full-atom values): 7126 Å² total; per-residue (Å²): 118,55,77,59,94,91,42,80,49,80,88,70,94,47,69,68,57,46,57,60,45,52,76,80,48,80,57,65,63,45,77,42,85,50,87,49,68,68,60,53,50,59,49,51,54,49,44,65,72,76,37,59,73,72,61,50,70,58,36,47,34,33,37,38,25,80,91,46,60,59,71,40,64,69,57,22,61,76,69,72,38,63,36,34,36,22,67,89,50,55,91,49,38,69,62,55,49,52,54,39,47,53,52,51,48,67,70,46,42,65,57,53,56,50,48,53,74,76,60,121

pLDDT: mean 86.07, std 10.51, range [45.62, 96.56]

Sequence (120 aa):
FWKRQGYAVRRFTSREELRRWLRFLIPQVLLYGTENPQVVAQCEEFLQNDLLPQDYRRIFRIWITSQYRTLEPREVFFSGMHLVCHPEDLERFEEVYQKARSYWDNLYGPYYKTLEEVSP

Foldseek 3Di:
DDDDPNDDDDDDPDLVRVLVVCVPDQDQEDEAEDQDLVVLVVNLVCLVVSDDPVSSVNYQYEYEHQPDDWPPVVCCVVSVHLTYHYPVCVVVVVVSVVVSVVVVCVVCVVVVVVVVVVPD

Mean predicted aligned error: 5.6 Å

Secondary structure (DSSP, 8-state):
-EEETTEEE---SSHHHHHHHHTT---SEEEEE-S-HHHHHHHHHHHHHHS-HHHHHHSEEEEE-TTS-TT-HHHHHHHT-SEEE-GGGGGGHHHH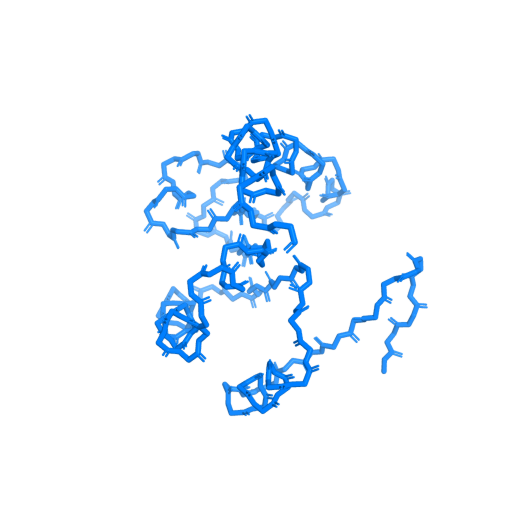HHHHHHHHHHHHHHHHHHHHHH--